Protein AF-A0A257VAC3-F1 (afdb_monomer_lite)

pLDDT: mean 76.26, std 13.3, range [43.16, 91.94]

Foldseek 3Di:
DDDDPPPVPPDDPPCPPVNVVVVVCVVVDDPVCVVVLVVVPPCSVVVVVCCCVPPVVVVVVVQVVLCVVDVDPPGPLVSLCVVPHNVSSVVVVVVVVVVVVVVVVVVD

Secondary structure (DSSP, 8-state):
----TTSTTSS-----HHHHHHHHHHHH--HHHHHHHHHTGGGHHHHHHHHIIIIIHHHHHHHHHHHHH---TTHHHHHHHHHT-HHHHHHHHHHHHHHHHHHHHTT-

Sequence (108 aa):
MRESTGQDALHGRELGVRDLALTQILFIVGLTWIGVAGKLGPSHVVFWLLALVLFYLPSAAVVMYLNRLMPLEGGLYQWAKLGFNQTVGFMLAWNLWLYVIVFTSEIG

Radius of gyration: 19.34 Å; chains: 1; bounding box: 39×54×45 Å

Structure (mmCIF, N/CA/C/O backbone):
data_AF-A0A257VAC3-F1
#
_entry.id   AF-A0A257VAC3-F1
#
loop_
_atom_site.group_PDB
_atom_site.id
_atom_site.type_symbol
_atom_site.label_atom_id
_atom_site.label_alt_id
_atom_site.label_comp_id
_atom_site.label_asym_id
_atom_site.label_entity_id
_atom_site.label_seq_id
_atom_site.pdbx_PDB_ins_code
_atom_site.Cartn_x
_atom_site.Cartn_y
_atom_site.Cartn_z
_atom_site.occupancy
_atom_site.B_iso_or_equiv
_atom_site.auth_seq_id
_atom_site.auth_comp_id
_atom_site.auth_asym_id
_atom_site.auth_atom_id
_atom_site.pdbx_PDB_model_num
ATOM 1 N N . MET A 1 1 ? -14.375 42.814 19.802 1.00 43.16 1 MET A N 1
ATOM 2 C CA . MET A 1 1 ? -13.176 42.317 20.509 1.00 43.16 1 MET A CA 1
ATOM 3 C C . MET A 1 1 ? -13.187 40.806 20.315 1.00 43.16 1 MET A C 1
ATOM 5 O O . MET A 1 1 ? -14.131 40.205 20.796 1.00 43.16 1 MET A O 1
ATOM 9 N N . ARG A 1 2 ? -12.503 40.332 19.256 1.00 46.72 2 ARG A N 1
ATOM 10 C CA . ARG A 1 2 ? -11.431 39.304 19.293 1.00 46.72 2 ARG A CA 1
ATOM 11 C C . ARG A 1 2 ? -11.922 37.969 19.874 1.00 46.72 2 ARG A C 1
ATOM 13 O O . ARG A 1 2 ? -12.406 37.969 20.988 1.00 46.72 2 ARG A O 1
ATOM 20 N N . GLU A 1 3 ? -11.846 36.801 19.259 1.00 51.59 3 GLU A N 1
ATOM 21 C CA . GLU A 1 3 ? -11.069 36.225 18.158 1.00 51.59 3 GLU A CA 1
ATOM 22 C C . GLU A 1 3 ? -11.611 34.780 18.083 1.00 51.59 3 GLU A C 1
ATOM 24 O O . GLU A 1 3 ? -11.565 34.098 19.102 1.00 51.59 3 GLU A O 1
ATOM 29 N N . SER A 1 4 ? -12.148 34.287 16.960 1.00 45.56 4 SER A N 1
ATOM 30 C CA . SER A 1 4 ? -12.334 32.823 16.808 1.00 45.56 4 SER A CA 1
ATOM 31 C C . SER A 1 4 ? -12.381 32.302 15.368 1.00 45.56 4 SER A C 1
ATOM 33 O O . SER A 1 4 ? -12.531 31.103 15.164 1.00 45.56 4 SER A O 1
ATOM 35 N N . THR A 1 5 ? -12.135 33.136 14.354 1.00 49.88 5 THR A N 1
ATOM 36 C CA . THR A 1 5 ? -11.996 32.720 12.942 1.00 49.88 5 THR A CA 1
ATOM 37 C C . THR A 1 5 ? -10.682 31.972 12.637 1.00 49.88 5 THR A C 1
ATOM 39 O O . THR A 1 5 ? -10.187 32.008 11.516 1.00 49.88 5 THR A O 1
ATOM 42 N N . GLY A 1 6 ? -10.086 31.309 13.634 1.00 44.12 6 GLY A N 1
ATOM 43 C CA . GLY A 1 6 ? -8.762 30.682 13.551 1.00 44.12 6 GLY A CA 1
ATOM 44 C C . GLY A 1 6 ? -8.715 29.180 13.846 1.00 44.12 6 GLY A C 1
ATOM 45 O O . GLY A 1 6 ? -7.620 28.625 13.846 1.00 44.12 6 GLY A O 1
ATOM 46 N N . GLN A 1 7 ? -9.848 28.516 14.110 1.00 43.53 7 GLN A N 1
ATOM 47 C CA . GLN A 1 7 ? -9.867 27.083 14.464 1.00 43.53 7 GLN A CA 1
ATOM 48 C C . GLN A 1 7 ? -10.540 26.158 13.435 1.00 43.53 7 GLN A C 1
ATOM 50 O O . GLN A 1 7 ? -10.389 24.945 13.543 1.00 43.53 7 GLN A O 1
ATOM 55 N N . ASP A 1 8 ? -11.151 26.698 12.377 1.00 43.91 8 ASP A N 1
ATOM 56 C CA . ASP A 1 8 ? -11.754 25.889 11.300 1.00 43.91 8 ASP A CA 1
ATOM 57 C C . ASP A 1 8 ? -10.752 25.472 10.201 1.00 43.91 8 ASP A C 1
ATOM 59 O O . ASP A 1 8 ? -11.109 24.783 9.251 1.00 43.91 8 ASP A O 1
ATOM 63 N N . ALA A 1 9 ? -9.477 25.869 10.304 1.00 46.75 9 ALA A N 1
ATOM 64 C CA . ALA A 1 9 ? -8.469 25.636 9.261 1.00 46.75 9 ALA A CA 1
ATOM 65 C C . ALA A 1 9 ? -7.618 24.359 9.446 1.00 46.75 9 ALA A C 1
ATOM 67 O O . ALA A 1 9 ? -6.738 24.101 8.624 1.00 46.75 9 ALA A O 1
ATOM 68 N N . LEU A 1 10 ? -7.842 23.572 10.508 1.00 53.50 10 LEU A N 1
ATOM 69 C CA . LEU A 1 10 ? -6.975 22.436 10.874 1.00 53.50 10 LEU A CA 1
ATOM 70 C C . 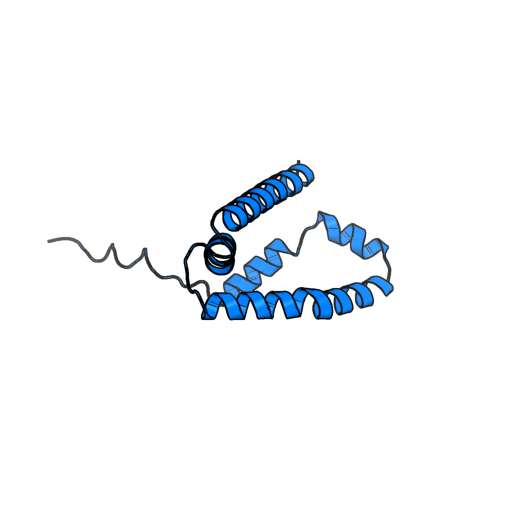LEU A 1 10 ? -7.599 21.041 10.695 1.00 53.50 10 LEU A C 1
ATOM 72 O O . LEU A 1 10 ? -6.875 20.056 10.813 1.00 53.50 10 LEU A O 1
ATOM 76 N N . HIS A 1 11 ? -8.888 20.925 10.363 1.00 51.66 11 HIS A N 1
ATOM 77 C CA . HIS A 1 11 ? -9.544 19.631 10.133 1.00 51.66 11 HIS A CA 1
ATOM 78 C C . HIS A 1 11 ? -10.192 19.578 8.747 1.00 51.66 11 HIS A C 1
ATOM 80 O O . HIS A 1 11 ? -11.055 20.388 8.430 1.00 51.66 11 HIS A O 1
ATOM 86 N N . GLY A 1 12 ? -9.798 18.587 7.941 1.00 48.56 12 GLY A N 1
ATOM 87 C CA . GLY A 1 12 ? -10.572 18.174 6.767 1.00 48.56 12 GLY A CA 1
ATOM 88 C C . GLY A 1 12 ? -10.023 18.593 5.405 1.00 48.56 12 GLY A C 1
ATOM 89 O O . GLY A 1 12 ? -10.786 19.033 4.550 1.00 48.56 12 GLY A O 1
ATOM 90 N N . ARG A 1 13 ? -8.724 18.409 5.136 1.00 54.81 13 ARG A N 1
ATOM 91 C CA . ARG A 1 13 ? -8.329 18.123 3.748 1.00 54.81 13 ARG A CA 1
ATOM 92 C C . ARG A 1 13 ? -8.356 16.619 3.567 1.00 54.81 13 ARG A C 1
ATOM 94 O O . ARG A 1 13 ? -7.361 15.944 3.807 1.00 54.81 13 ARG A O 1
ATOM 101 N N . GLU A 1 14 ? -9.519 16.103 3.185 1.00 61.47 14 GLU A N 1
ATOM 102 C CA . GLU A 1 14 ? -9.584 14.774 2.590 1.00 61.47 14 GLU A CA 1
ATOM 103 C C . GLU A 1 14 ? -8.574 14.747 1.437 1.00 61.47 14 GLU A C 1
ATOM 105 O O . GLU A 1 14 ? -8.627 15.585 0.530 1.00 61.47 14 GLU A O 1
ATOM 110 N N . LEU A 1 15 ? -7.599 13.838 1.511 1.00 62.28 15 LEU A N 1
ATOM 111 C CA . LEU A 1 15 ? -6.663 13.618 0.417 1.00 62.28 15 LEU A CA 1
ATOM 112 C C . LEU A 1 15 ? -7.496 13.200 -0.795 1.00 62.28 15 LEU A C 1
ATOM 114 O O . LEU A 1 15 ? -8.071 12.113 -0.829 1.00 62.28 15 LEU A O 1
ATOM 118 N N . GLY A 1 16 ? -7.608 14.093 -1.778 1.00 73.56 16 GLY A N 1
ATOM 119 C CA . GLY A 1 16 ? -8.320 13.789 -3.010 1.00 73.56 16 GLY A CA 1
ATOM 120 C C . GLY A 1 16 ? -7.633 12.638 -3.745 1.00 73.56 16 GLY A C 1
ATOM 121 O O . GLY A 1 16 ? -6.426 12.440 -3.621 1.00 73.56 16 GLY A O 1
ATOM 122 N N . VAL A 1 17 ? -8.376 11.911 -4.582 1.00 74.81 17 VAL A N 1
ATOM 123 C CA . VAL A 1 17 ? -7.849 10.779 -5.378 1.00 74.81 17 VAL A CA 1
ATOM 124 C C . VAL A 1 17 ? -6.584 11.160 -6.158 1.00 74.81 17 VAL A C 1
ATOM 126 O O . VAL A 1 17 ? -5.669 10.356 -6.308 1.00 74.81 17 VAL A O 1
ATOM 129 N N . ARG A 1 18 ? -6.502 12.418 -6.607 1.00 76.19 18 ARG A N 1
ATOM 130 C CA . ARG A 1 18 ? -5.320 12.967 -7.275 1.00 76.19 18 ARG A CA 1
ATOM 131 C C . ARG A 1 18 ? -4.084 12.990 -6.374 1.00 76.19 18 ARG A C 1
ATOM 133 O O . ARG A 1 18 ? -3.005 12.663 -6.847 1.00 76.19 18 ARG A O 1
ATOM 140 N N . ASP A 1 19 ? -4.231 13.384 -5.116 1.00 79.88 19 ASP A N 1
ATOM 141 C CA . ASP A 1 19 ? -3.114 13.493 -4.175 1.00 79.88 19 ASP A CA 1
ATOM 142 C C . ASP A 1 19 ? -2.618 12.104 -3.743 1.00 79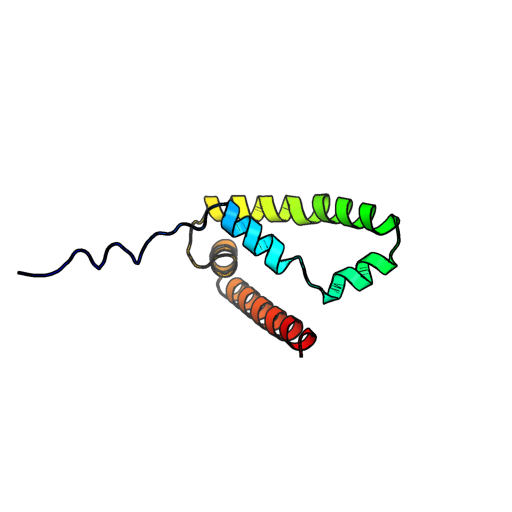.88 19 ASP A C 1
ATOM 144 O O . ASP A 1 19 ? -1.419 11.831 -3.724 1.00 79.88 19 ASP A O 1
ATOM 148 N N . LEU A 1 20 ? -3.552 11.167 -3.544 1.00 79.12 20 LEU A N 1
ATOM 149 C CA . LEU A 1 20 ? -3.250 9.743 -3.359 1.00 79.12 20 LEU A CA 1
ATOM 150 C C . LEU A 1 20 ? -2.489 9.156 -4.557 1.00 79.12 20 LEU A C 1
ATOM 152 O O . LEU A 1 20 ? -1.478 8.481 -4.368 1.00 79.12 20 LEU A O 1
ATOM 156 N N . ALA A 1 21 ? -2.932 9.447 -5.783 1.00 81.75 21 ALA A N 1
ATOM 157 C CA . ALA A 1 21 ? -2.269 8.977 -6.997 1.00 81.75 21 ALA A CA 1
ATOM 158 C C . ALA A 1 21 ? -0.858 9.568 -7.148 1.00 81.75 21 ALA A C 1
ATOM 160 O O . ALA A 1 21 ? 0.081 8.840 -7.463 1.00 81.75 21 ALA A O 1
ATOM 161 N N . LEU A 1 22 ? -0.685 10.868 -6.885 1.00 80.12 22 LEU A N 1
ATOM 162 C CA . LEU A 1 22 ? 0.628 11.521 -6.908 1.00 80.12 22 LEU A CA 1
ATOM 163 C C . LEU A 1 22 ? 1.567 10.935 -5.850 1.00 80.12 22 LEU A C 1
ATOM 165 O O . LEU A 1 22 ? 2.728 10.666 -6.149 1.00 80.12 22 LEU A O 1
ATOM 169 N N . THR A 1 23 ? 1.054 10.668 -4.651 1.00 80.38 23 THR A N 1
ATOM 170 C CA . THR A 1 23 ? 1.803 10.008 -3.576 1.00 80.38 23 THR A CA 1
ATOM 171 C C . THR A 1 23 ? 2.229 8.600 -3.996 1.00 80.38 23 THR A C 1
ATOM 173 O O . THR A 1 23 ? 3.386 8.228 -3.827 1.00 80.38 23 THR A O 1
ATOM 176 N N . GLN A 1 24 ? 1.340 7.825 -4.622 1.00 80.06 24 GLN A N 1
ATOM 177 C CA . GLN A 1 24 ? 1.683 6.506 -5.161 1.00 80.06 24 GLN A CA 1
ATOM 178 C C . GLN A 1 24 ? 2.749 6.570 -6.254 1.00 80.06 24 GLN A C 1
ATOM 180 O O . GLN A 1 24 ? 3.668 5.757 -6.236 1.00 80.06 24 GLN A O 1
ATOM 185 N N . ILE A 1 25 ? 2.677 7.542 -7.165 1.00 81.69 25 ILE A N 1
ATOM 186 C CA . ILE A 1 25 ? 3.724 7.754 -8.174 1.00 81.69 25 ILE A CA 1
ATOM 187 C C . ILE A 1 25 ? 5.054 8.082 -7.489 1.00 81.69 25 ILE A C 1
ATOM 189 O O . ILE A 1 25 ? 6.069 7.487 -7.837 1.00 81.69 25 ILE A O 1
ATOM 193 N N . LEU A 1 26 ? 5.052 8.963 -6.486 1.00 81.75 26 LEU A N 1
ATOM 194 C CA . LEU A 1 26 ? 6.250 9.314 -5.721 1.00 81.75 26 LEU A CA 1
ATOM 195 C C . LEU A 1 26 ? 6.875 8.090 -5.031 1.00 81.75 26 LEU A C 1
ATOM 197 O O . LEU A 1 26 ? 8.091 7.939 -5.053 1.00 81.75 26 LEU A O 1
ATOM 201 N N . PHE A 1 27 ? 6.057 7.203 -4.459 1.00 76.19 27 PHE A N 1
ATOM 202 C CA . PHE A 1 27 ? 6.532 5.972 -3.819 1.00 76.19 27 PHE A CA 1
ATOM 203 C C . PHE A 1 27 ? 7.026 4.912 -4.815 1.00 76.19 27 PHE A C 1
ATOM 205 O O . PHE A 1 27 ? 7.935 4.154 -4.487 1.00 76.19 27 PHE A O 1
ATOM 212 N N . ILE A 1 28 ? 6.434 4.827 -6.011 1.00 76.81 28 ILE A N 1
ATOM 213 C CA . ILE A 1 28 ? 6.799 3.825 -7.028 1.00 76.81 28 ILE A CA 1
ATOM 214 C C . ILE A 1 28 ? 8.044 4.251 -7.818 1.00 76.81 28 ILE A C 1
ATOM 216 O O . ILE A 1 28 ? 8.865 3.410 -8.189 1.00 76.81 28 ILE A O 1
ATOM 220 N N . VAL A 1 29 ? 8.197 5.545 -8.106 1.00 72.44 29 VAL A N 1
ATOM 221 C CA . VAL A 1 29 ? 9.297 6.071 -8.923 1.00 72.44 29 VAL A CA 1
ATOM 222 C C . VAL A 1 29 ? 10.558 6.214 -8.063 1.00 72.44 29 VAL A C 1
ATOM 224 O O . VAL A 1 29 ? 10.899 7.290 -7.584 1.00 72.44 29 VAL A O 1
ATOM 227 N N . GLY A 1 30 ? 11.271 5.102 -7.877 1.00 68.81 30 GLY A N 1
ATOM 228 C CA . GLY A 1 30 ? 12.599 5.065 -7.261 1.00 68.81 30 GLY A CA 1
ATOM 229 C C . GLY A 1 30 ? 13.715 5.016 -8.308 1.00 68.81 30 GLY A C 1
ATOM 230 O O . GLY A 1 30 ? 13.761 4.098 -9.130 1.00 68.81 30 GLY A O 1
ATOM 231 N N . LEU A 1 31 ? 14.659 5.964 -8.252 1.00 62.34 31 LEU A N 1
ATOM 232 C CA . LEU A 1 31 ? 15.859 5.997 -9.114 1.00 62.34 31 LEU A CA 1
ATOM 233 C C . LEU A 1 31 ? 16.665 4.685 -9.056 1.00 62.34 31 LEU A C 1
ATOM 235 O O . LEU A 1 31 ? 17.275 4.286 -10.047 1.00 62.34 31 LEU A O 1
ATOM 239 N N . THR A 1 32 ? 16.612 3.990 -7.920 1.00 66.69 32 THR A N 1
ATOM 240 C CA . THR A 1 32 ? 17.353 2.759 -7.621 1.00 66.69 32 THR A CA 1
ATOM 241 C C . THR A 1 32 ? 16.978 1.580 -8.522 1.00 66.69 32 THR A C 1
ATOM 243 O O . THR A 1 32 ? 17.837 0.763 -8.847 1.00 66.69 32 THR A O 1
ATOM 246 N N . TRP A 1 33 ? 15.729 1.498 -8.992 1.00 67.75 33 TRP A N 1
ATOM 247 C CA . TRP A 1 33 ? 15.225 0.311 -9.701 1.00 67.75 33 TRP A CA 1
ATOM 248 C C . TRP A 1 33 ? 14.994 0.533 -11.199 1.00 67.75 33 TRP A C 1
ATOM 250 O O . TRP A 1 33 ? 14.969 -0.433 -11.963 1.00 67.75 33 TRP A O 1
ATOM 260 N N . ILE A 1 34 ? 14.920 1.789 -11.657 1.00 67.25 34 ILE A N 1
ATOM 261 C CA . ILE A 1 34 ? 14.760 2.135 -13.083 1.00 67.25 34 ILE A CA 1
ATOM 262 C C . ILE A 1 34 ? 15.959 1.635 -13.908 1.00 67.25 34 ILE A C 1
ATOM 264 O O . ILE A 1 34 ? 15.783 1.083 -14.995 1.00 67.25 34 ILE A O 1
ATOM 268 N N . GLY A 1 35 ? 17.180 1.750 -13.372 1.00 65.56 35 GLY A N 1
ATOM 269 C CA . GLY A 1 35 ? 18.392 1.247 -14.030 1.00 65.56 35 GLY A CA 1
ATOM 270 C C . GLY A 1 35 ? 18.459 -0.283 -14.118 1.00 65.56 35 GLY A C 1
ATOM 271 O O . GLY A 1 35 ? 18.996 -0.822 -15.085 1.00 65.56 35 GLY A O 1
ATOM 272 N N . VAL A 1 36 ? 17.883 -0.995 -13.143 1.00 66.19 36 VAL A N 1
ATOM 273 C CA . VAL A 1 36 ? 17.771 -2.465 -13.157 1.00 66.19 36 VAL A CA 1
ATOM 274 C C . VAL A 1 36 ? 16.682 -2.908 -14.138 1.00 66.19 36 VAL A C 1
ATOM 276 O O . VAL A 1 36 ? 16.909 -3.823 -14.927 1.00 66.19 36 VAL A O 1
ATOM 279 N N . ALA A 1 37 ? 15.541 -2.215 -14.162 1.00 62.50 37 ALA A N 1
ATOM 280 C CA . ALA A 1 37 ? 14.455 -2.472 -15.107 1.00 62.50 37 ALA A CA 1
ATOM 281 C C . ALA A 1 37 ? 14.898 -2.272 -16.568 1.00 62.50 37 ALA A C 1
ATOM 283 O O . ALA A 1 37 ? 14.576 -3.092 -17.426 1.00 62.50 37 ALA A O 1
ATOM 284 N N . GLY A 1 38 ? 15.713 -1.247 -16.843 1.00 65.12 38 GLY A N 1
ATOM 285 C CA . GLY A 1 38 ? 16.268 -0.995 -18.177 1.00 65.12 38 GLY A CA 1
ATOM 286 C C . GLY A 1 38 ? 17.195 -2.102 -18.697 1.00 65.12 38 GLY A C 1
ATOM 287 O O . GLY A 1 38 ? 17.284 -2.308 -19.906 1.00 65.12 38 GLY A O 1
ATOM 288 N N . LYS A 1 39 ? 17.845 -2.870 -17.808 1.00 65.81 39 LYS A N 1
ATOM 289 C CA . LYS A 1 39 ? 18.725 -3.990 -18.196 1.00 65.81 39 LYS A CA 1
ATOM 290 C C . LYS A 1 39 ? 17.965 -5.225 -18.693 1.00 65.81 39 LYS A C 1
ATOM 292 O O . LYS A 1 39 ? 18.566 -6.060 -19.361 1.00 65.81 39 LYS A O 1
ATOM 297 N N . LEU A 1 40 ? 16.666 -5.344 -18.404 1.00 63.91 40 LEU A N 1
ATOM 298 C CA . LEU A 1 40 ? 15.826 -6.487 -18.799 1.00 63.91 40 LEU A CA 1
ATOM 299 C C . LEU A 1 40 ? 15.338 -6.427 -20.261 1.00 63.91 40 LEU A C 1
ATOM 301 O O . LEU A 1 40 ? 14.682 -7.359 -20.730 1.00 63.91 40 LEU A O 1
ATOM 305 N N . GLY A 1 41 ? 15.680 -5.367 -21.002 1.00 71.06 41 GLY A N 1
ATOM 306 C CA . GLY A 1 41 ? 15.317 -5.220 -22.411 1.00 71.06 41 GLY A CA 1
ATOM 307 C C . GLY A 1 41 ? 13.797 -5.131 -22.649 1.00 71.06 41 GLY A C 1
ATOM 308 O O . GLY A 1 41 ? 13.032 -4.860 -21.723 1.00 71.06 41 GLY A O 1
ATOM 309 N N . PRO A 1 42 ? 13.318 -5.363 -23.888 1.00 73.06 42 PRO A N 1
ATOM 310 C CA . PRO A 1 42 ? 11.905 -5.191 -24.256 1.00 73.06 42 PRO A CA 1
ATOM 311 C C . PRO A 1 42 ? 10.931 -6.107 -23.494 1.00 73.06 42 PRO A C 1
ATOM 313 O O . PRO A 1 42 ? 9.765 -5.762 -23.308 1.00 73.06 42 PRO A O 1
ATOM 316 N N . SER A 1 43 ? 11.405 -7.263 -23.017 1.00 76.69 43 SER A N 1
ATOM 317 C CA . SER A 1 43 ? 10.590 -8.256 -22.304 1.00 76.69 43 SER A CA 1
ATOM 318 C C . SER A 1 43 ? 10.083 -7.766 -20.943 1.00 76.69 43 SER A C 1
ATOM 320 O O . SER A 1 43 ? 9.105 -8.307 -20.425 1.00 76.69 43 SER A O 1
ATOM 322 N N . HIS A 1 44 ? 10.690 -6.720 -20.370 1.00 77.31 44 HIS A N 1
ATOM 323 C CA . HIS A 1 44 ? 10.263 -6.135 -19.095 1.00 77.31 44 HIS A CA 1
ATOM 324 C C . HIS A 1 44 ? 8.811 -5.612 -19.136 1.00 77.31 44 HIS A C 1
ATOM 326 O O . HIS A 1 44 ? 8.109 -5.695 -18.126 1.00 77.31 44 HIS A O 1
ATOM 332 N N . VAL A 1 45 ? 8.323 -5.157 -20.296 1.00 81.19 45 VAL A N 1
ATOM 333 C CA . VAL A 1 45 ? 6.951 -4.638 -20.456 1.00 81.19 45 VAL A CA 1
ATOM 334 C C . VAL A 1 45 ? 5.904 -5.717 -20.174 1.00 81.19 45 VAL A C 1
ATOM 336 O O . VAL A 1 45 ? 4.904 -5.450 -19.509 1.00 81.19 45 VAL A O 1
ATOM 339 N N . VAL A 1 46 ? 6.146 -6.955 -20.619 1.00 85.62 46 VAL A N 1
ATOM 340 C CA . VAL A 1 46 ? 5.231 -8.082 -20.375 1.00 85.62 46 VAL A CA 1
ATOM 341 C C . VAL A 1 46 ? 5.158 -8.397 -18.883 1.00 85.62 46 VAL A C 1
ATOM 343 O O . VAL A 1 46 ? 4.065 -8.585 -18.352 1.00 85.62 46 VAL A O 1
ATOM 346 N N . PHE A 1 47 ? 6.298 -8.380 -18.185 1.00 83.50 47 PHE A N 1
ATOM 347 C CA . PHE A 1 47 ? 6.330 -8.565 -16.733 1.00 83.50 47 PHE A CA 1
ATOM 348 C C . PHE A 1 47 ? 5.569 -7.463 -15.992 1.00 83.50 47 PHE A C 1
ATOM 350 O O . PHE A 1 47 ? 4.860 -7.764 -15.037 1.00 83.50 47 PHE A O 1
ATOM 357 N N . TRP A 1 48 ? 5.653 -6.209 -16.445 1.00 83.56 48 TRP A N 1
ATOM 358 C CA . TRP A 1 48 ? 4.903 -5.102 -15.844 1.00 83.56 48 TRP A CA 1
ATOM 359 C C . TRP A 1 48 ? 3.403 -5.202 -16.088 1.00 83.56 48 TRP A C 1
ATOM 361 O O . TRP A 1 48 ? 2.630 -4.997 -15.156 1.00 83.56 48 TRP A O 1
ATOM 371 N N . LEU A 1 49 ? 2.978 -5.569 -17.299 1.00 87.06 49 LEU A N 1
ATOM 372 C CA . LEU A 1 49 ? 1.564 -5.811 -17.592 1.00 87.06 49 LEU A CA 1
ATOM 373 C C . LEU A 1 49 ? 1.008 -6.950 -16.736 1.00 87.06 49 LEU A C 1
ATOM 375 O O . LEU A 1 49 ? -0.064 -6.823 -16.147 1.00 87.06 49 LEU A O 1
ATOM 379 N N . LEU A 1 50 ? 1.758 -8.043 -16.623 1.00 89.12 50 LEU A N 1
ATOM 380 C CA . LEU A 1 50 ? 1.360 -9.200 -15.833 1.00 89.12 50 LEU A CA 1
ATOM 381 C C . LEU A 1 50 ? 1.322 -8.869 -14.334 1.00 89.12 50 LEU A C 1
ATOM 383 O O . LEU A 1 50 ? 0.357 -9.223 -13.661 1.00 89.12 50 LEU A O 1
ATOM 387 N N . ALA A 1 51 ? 2.303 -8.121 -13.822 1.00 86.44 51 ALA A N 1
ATOM 388 C CA . ALA A 1 51 ? 2.307 -7.627 -12.446 1.00 86.44 51 ALA A CA 1
ATOM 389 C C . ALA A 1 51 ? 1.124 -6.685 -12.167 1.00 86.44 51 ALA A C 1
ATOM 391 O O . ALA A 1 51 ? 0.466 -6.788 -11.130 1.00 86.44 51 ALA A O 1
ATOM 392 N N . LEU A 1 52 ? 0.806 -5.798 -13.111 1.00 88.31 52 LEU A N 1
ATOM 393 C CA . LEU A 1 52 ? -0.311 -4.871 -12.987 1.00 88.31 52 LEU A CA 1
ATOM 394 C C . LEU A 1 52 ? -1.645 -5.622 -12.907 1.00 88.31 52 LEU A C 1
ATOM 396 O O . LEU A 1 52 ? -2.459 -5.345 -12.027 1.00 88.31 52 LEU A O 1
ATOM 400 N N . VAL A 1 53 ? -1.854 -6.605 -13.782 1.00 91.94 53 VAL A N 1
ATOM 401 C CA . VAL A 1 53 ? -3.111 -7.363 -13.839 1.00 91.94 53 VAL A CA 1
ATOM 402 C C . VAL A 1 53 ? -3.248 -8.347 -12.677 1.00 91.94 53 VAL A C 1
ATOM 404 O O . VAL A 1 53 ? -4.333 -8.451 -12.111 1.00 91.94 53 VAL A O 1
ATOM 407 N N . LEU A 1 54 ? -2.183 -9.061 -12.303 1.00 91.50 54 LEU A N 1
ATOM 408 C CA . LEU A 1 54 ? -2.263 -10.123 -11.292 1.00 91.50 54 LEU A CA 1
ATOM 409 C C . LEU A 1 54 ? -2.035 -9.647 -9.856 1.00 91.50 54 LEU A C 1
ATOM 411 O O . LEU A 1 54 ? -2.515 -10.299 -8.935 1.00 91.50 54 LEU A O 1
ATOM 415 N N . PHE A 1 55 ? -1.324 -8.538 -9.644 1.00 86.94 55 PHE A N 1
ATOM 416 C CA . PHE A 1 55 ? -1.002 -8.056 -8.297 1.00 86.94 55 PHE A CA 1
ATOM 417 C C . PHE A 1 55 ? -1.600 -6.679 -8.021 1.00 86.94 55 PHE A C 1
ATOM 419 O O . PHE A 1 55 ? -2.268 -6.501 -7.003 1.00 86.94 55 PHE A O 1
ATOM 426 N N . TYR A 1 56 ? -1.413 -5.710 -8.923 1.00 85.12 56 TYR A N 1
ATOM 427 C CA . TYR A 1 56 ? -1.831 -4.330 -8.659 1.00 85.12 56 TYR A CA 1
ATOM 428 C C . TYR A 1 56 ? -3.356 -4.158 -8.672 1.00 85.12 56 TYR A C 1
ATOM 430 O O . TYR A 1 56 ? -3.910 -3.618 -7.715 1.00 85.12 56 TYR A O 1
ATOM 438 N N . LEU A 1 57 ?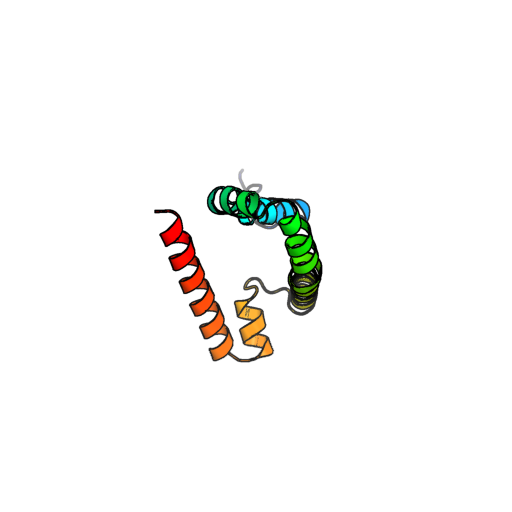 -4.052 -4.656 -9.703 1.00 90.25 57 LEU A N 1
ATOM 439 C CA . LEU A 1 57 ? -5.515 -4.550 -9.790 1.00 90.25 57 LEU A CA 1
ATOM 440 C C . LEU A 1 57 ? -6.237 -5.282 -8.645 1.00 90.25 57 LEU A C 1
ATOM 442 O O . LEU A 1 57 ? -7.100 -4.662 -8.018 1.00 90.25 57 LEU A O 1
ATOM 446 N N . PRO A 1 58 ? -5.895 -6.542 -8.302 1.00 90.94 58 PRO A N 1
ATOM 447 C CA . PRO A 1 58 ? -6.519 -7.217 -7.167 1.00 90.94 58 PRO A CA 1
ATOM 448 C C . PRO A 1 58 ? -6.227 -6.510 -5.842 1.00 90.94 58 PRO A C 1
ATOM 450 O O . PRO A 1 58 ? -7.133 -6.345 -5.029 1.00 90.94 58 PRO A O 1
ATOM 453 N N . SER A 1 59 ? -4.995 -6.027 -5.643 1.00 86.38 59 SER A N 1
ATOM 454 C CA . SER A 1 59 ? -4.623 -5.257 -4.450 1.00 86.38 59 SER A CA 1
ATOM 455 C C . SER A 1 59 ? -5.451 -3.975 -4.321 1.00 86.38 59 SER A C 1
ATOM 457 O O . SER A 1 59 ? -6.056 -3.729 -3.276 1.00 86.38 59 SER A O 1
ATOM 459 N N . ALA A 1 60 ? -5.572 -3.197 -5.401 1.00 86.75 60 ALA A N 1
ATOM 460 C CA . ALA A 1 60 ? -6.384 -1.982 -5.425 1.00 86.75 60 ALA A CA 1
ATOM 461 C C . ALA A 1 60 ? -7.861 -2.273 -5.115 1.00 86.75 60 ALA A C 1
ATOM 463 O O . ALA A 1 60 ? -8.474 -1.558 -4.322 1.00 86.75 60 ALA A O 1
ATOM 464 N N . ALA A 1 61 ? -8.418 -3.351 -5.675 1.00 89.00 61 ALA A N 1
ATOM 465 C CA . ALA A 1 61 ? -9.789 -3.769 -5.399 1.00 89.00 61 ALA A CA 1
ATOM 466 C C . ALA A 1 61 ? -10.003 -4.118 -3.915 1.00 89.00 61 ALA A C 1
ATOM 468 O O . ALA A 1 61 ? -10.990 -3.678 -3.322 1.00 89.00 61 ALA A O 1
ATOM 469 N N . VAL A 1 62 ? -9.071 -4.849 -3.293 1.00 89.00 62 VAL A N 1
ATOM 470 C CA . VAL A 1 62 ? -9.130 -5.196 -1.860 1.00 89.00 62 VAL A CA 1
ATOM 471 C C . VAL A 1 62 ? -9.039 -3.946 -0.986 1.00 89.00 62 VAL A C 1
ATOM 473 O O . VAL A 1 62 ? -9.849 -3.781 -0.075 1.00 89.00 62 VAL A O 1
ATOM 476 N N . VAL A 1 63 ? -8.105 -3.037 -1.279 1.00 85.00 63 VAL A N 1
ATOM 477 C CA . VAL A 1 63 ? -7.947 -1.769 -0.547 1.00 85.00 63 VAL A CA 1
ATOM 478 C C . VAL A 1 63 ? -9.216 -0.927 -0.649 1.00 85.00 63 VAL A C 1
ATOM 480 O O . VAL A 1 63 ? -9.713 -0.447 0.367 1.00 85.00 63 VAL A O 1
ATOM 483 N N . MET A 1 64 ? -9.785 -0.785 -1.849 1.00 84.69 64 MET A N 1
ATOM 484 C CA . MET A 1 64 ? -11.048 -0.069 -2.051 1.00 84.69 64 MET A CA 1
ATOM 485 C C . MET A 1 64 ? -12.206 -0.718 -1.288 1.00 84.69 64 MET A C 1
ATOM 487 O O . MET A 1 64 ? -13.013 -0.014 -0.684 1.00 84.69 64 MET A O 1
ATOM 491 N N . TYR A 1 65 ? -12.300 -2.047 -1.307 1.00 86.50 65 TYR A N 1
ATOM 492 C CA . TYR A 1 65 ? -13.354 -2.780 -0.611 1.00 86.50 65 TYR A CA 1
ATOM 493 C C . TYR A 1 65 ? -13.263 -2.600 0.910 1.00 86.50 65 TYR A C 1
ATOM 495 O O . TYR A 1 65 ? -14.252 -2.233 1.544 1.00 86.50 65 TYR A O 1
ATOM 503 N N . LEU A 1 66 ? -12.074 -2.787 1.490 1.00 84.94 66 LEU A N 1
ATOM 504 C CA . LEU A 1 66 ? -11.857 -2.649 2.932 1.00 84.94 66 LEU A CA 1
ATOM 505 C C . LEU A 1 66 ? -12.034 -1.209 3.412 1.00 84.94 66 LEU A C 1
ATOM 507 O O . LEU A 1 66 ? -12.603 -0.997 4.479 1.00 84.94 66 LEU A O 1
ATOM 511 N N . ASN A 1 67 ? -11.624 -0.224 2.611 1.00 83.06 67 ASN A N 1
ATOM 512 C CA . ASN A 1 67 ? -11.821 1.188 2.931 1.00 83.06 67 ASN A CA 1
ATOM 513 C C . ASN A 1 67 ? -13.320 1.546 3.004 1.00 83.06 67 ASN A C 1
ATOM 515 O O . ASN A 1 67 ? -13.746 2.240 3.923 1.00 83.06 67 ASN A O 1
ATOM 519 N N . ARG A 1 68 ? -14.151 0.984 2.111 1.00 81.44 68 ARG A N 1
ATOM 520 C CA . ARG A 1 68 ? -15.617 1.153 2.163 1.00 81.44 68 ARG A CA 1
ATOM 521 C C . ARG A 1 68 ? -16.272 0.397 3.319 1.00 81.44 68 ARG A C 1
ATOM 523 O O . ARG A 1 68 ? -17.261 0.879 3.861 1.00 81.44 68 ARG A O 1
ATOM 530 N N . LEU A 1 69 ? -15.762 -0.786 3.663 1.00 82.50 69 LEU A N 1
ATOM 531 C CA . LEU A 1 69 ? -16.320 -1.624 4.726 1.00 82.50 69 LEU A CA 1
ATOM 532 C C . LEU A 1 69 ? -15.979 -1.091 6.126 1.00 82.50 69 LEU A C 1
ATOM 534 O O . LEU A 1 69 ? -16.790 -1.199 7.041 1.00 82.50 69 LEU A O 1
ATOM 538 N N . MET A 1 70 ? -14.777 -0.538 6.298 1.00 79.06 70 MET A N 1
ATOM 539 C CA . MET A 1 70 ? -14.235 -0.087 7.580 1.00 79.06 70 MET A CA 1
ATOM 540 C C . MET A 1 70 ? -13.434 1.216 7.394 1.00 79.06 70 MET A C 1
ATOM 542 O O . MET A 1 70 ? -12.198 1.161 7.312 1.00 79.06 70 MET A O 1
ATOM 546 N N . PRO A 1 71 ? -14.108 2.387 7.348 1.00 73.00 71 PRO A N 1
ATOM 547 C CA . PRO A 1 71 ? -13.476 3.696 7.161 1.00 73.00 71 PRO A CA 1
ATOM 548 C C . PRO A 1 71 ? -12.806 4.168 8.463 1.00 73.00 71 PRO A C 1
ATOM 550 O O . PRO A 1 71 ? -13.234 5.121 9.107 1.00 73.00 71 PRO A O 1
ATOM 553 N N . LEU A 1 72 ? -11.784 3.436 8.902 1.00 74.81 72 LEU A N 1
ATOM 554 C CA . LEU A 1 72 ? -11.048 3.674 10.142 1.00 74.81 72 LEU A CA 1
ATOM 555 C C . LEU A 1 72 ? -9.686 4.303 9.841 1.00 74.81 72 LEU A C 1
ATOM 557 O O . LEU A 1 72 ? -8.970 3.852 8.947 1.00 74.81 72 LEU A O 1
ATOM 561 N N . GLU A 1 73 ? -9.271 5.257 10.673 1.00 66.88 73 GLU A N 1
ATOM 562 C CA . GLU A 1 73 ? -8.017 6.023 10.538 1.00 66.88 73 GLU A CA 1
ATOM 563 C C . GLU A 1 73 ? -6.723 5.216 10.801 1.00 66.88 73 GLU A C 1
ATOM 565 O O . GLU A 1 73 ? -5.643 5.784 10.914 1.00 66.88 73 GLU A O 1
ATOM 570 N N . GLY A 1 74 ? -6.788 3.883 10.887 1.00 66.50 74 GLY A N 1
ATOM 571 C CA . GLY A 1 74 ? -5.615 3.032 11.142 1.00 66.50 74 GLY A CA 1
ATOM 572 C C . GLY A 1 74 ? -5.283 2.017 10.044 1.00 66.50 74 GLY A C 1
ATOM 573 O O . GLY A 1 74 ? -4.450 1.135 10.270 1.00 66.50 74 GLY A O 1
ATOM 574 N N . GLY A 1 75 ? -5.924 2.127 8.875 1.00 77.62 75 GLY A N 1
ATOM 575 C CA . GLY A 1 75 ? -5.557 1.415 7.645 1.00 77.62 75 GLY A CA 1
ATOM 576 C C . GLY A 1 75 ? -5.398 -0.104 7.797 1.00 77.62 75 GLY A C 1
ATOM 577 O O . GLY A 1 75 ? -6.190 -0.773 8.460 1.00 77.62 75 GLY A O 1
ATOM 578 N N . LEU A 1 76 ? -4.336 -0.645 7.191 1.00 79.06 76 LEU A N 1
ATOM 579 C CA . LEU A 1 76 ? -4.017 -2.079 7.136 1.00 79.06 76 LEU A CA 1
ATOM 580 C C . LEU A 1 76 ? -3.988 -2.765 8.515 1.00 79.06 76 LEU A C 1
ATOM 582 O O . LEU A 1 76 ? -4.514 -3.869 8.659 1.00 79.06 76 LEU A O 1
ATOM 586 N N . TYR A 1 77 ? -3.425 -2.112 9.538 1.00 83.31 77 TYR A N 1
ATOM 587 C CA . TYR A 1 77 ? -3.366 -2.659 10.900 1.00 83.31 77 TYR A CA 1
ATOM 588 C C . TYR A 1 77 ? -4.764 -2.872 11.488 1.00 83.31 77 TYR A C 1
ATOM 590 O O . TYR A 1 77 ? -5.054 -3.938 12.036 1.00 83.31 77 TYR A O 1
ATOM 598 N N . GLN A 1 78 ? -5.643 -1.875 11.354 1.00 81.50 78 GLN A N 1
ATOM 599 C CA . GLN A 1 78 ? -7.008 -1.964 11.877 1.00 81.50 78 GLN A CA 1
ATOM 600 C C . GLN A 1 78 ? -7.828 -2.996 11.109 1.00 81.50 78 GLN A C 1
ATOM 602 O O . GLN A 1 78 ? -8.559 -3.767 11.728 1.00 81.50 78 GLN A O 1
ATOM 607 N N . TRP A 1 79 ? -7.654 -3.083 9.787 1.00 84.19 79 TRP A N 1
ATOM 608 C CA . TRP A 1 79 ? -8.318 -4.105 8.978 1.00 84.19 79 TRP A CA 1
ATOM 609 C C . TRP A 1 79 ? -7.910 -5.519 9.393 1.00 84.19 79 TRP A C 1
ATOM 611 O O . TRP A 1 79 ? -8.773 -6.376 9.560 1.00 84.19 79 TRP A O 1
ATOM 621 N N . ALA A 1 80 ? -6.619 -5.764 9.633 1.00 83.50 80 ALA A N 1
ATOM 622 C CA . ALA A 1 80 ? -6.142 -7.066 10.099 1.00 83.50 80 ALA A CA 1
ATOM 623 C C . ALA A 1 80 ? -6.593 -7.383 11.532 1.00 83.50 80 ALA A C 1
ATOM 625 O O . ALA A 1 80 ? -6.942 -8.527 11.833 1.00 83.50 80 ALA A O 1
ATOM 626 N N . LYS A 1 81 ? -6.632 -6.373 12.408 1.00 82.00 81 LYS A N 1
ATOM 627 C CA . LYS A 1 81 ? -7.117 -6.523 13.783 1.00 82.00 81 LYS A CA 1
ATOM 628 C C . LYS A 1 81 ? -8.598 -6.900 13.837 1.00 82.00 81 LYS A C 1
ATOM 630 O O . LYS A 1 81 ? -8.963 -7.759 14.636 1.00 82.00 81 LYS A O 1
ATOM 635 N N . LEU A 1 82 ? -9.422 -6.258 13.010 1.00 80.69 82 LEU A N 1
ATOM 636 C CA . LEU A 1 82 ? -10.868 -6.484 12.949 1.00 80.69 82 LEU A CA 1
ATOM 637 C C . LEU A 1 82 ? -11.241 -7.743 12.163 1.00 80.69 82 LEU A C 1
ATOM 639 O O . LEU A 1 82 ? -12.188 -8.425 12.537 1.00 80.69 8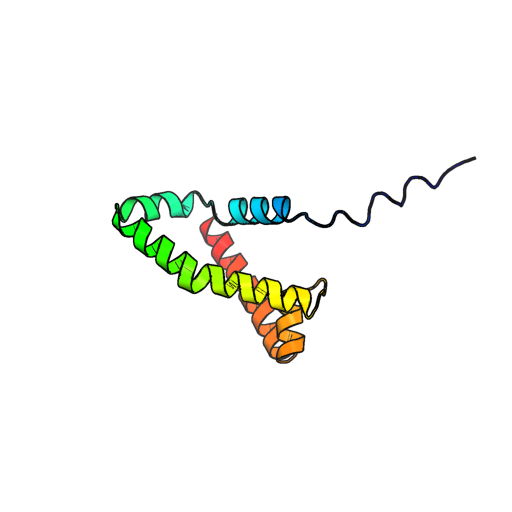2 LEU A O 1
ATOM 643 N N . GLY A 1 83 ? -10.504 -8.059 11.094 1.00 81.56 83 GLY A N 1
ATOM 644 C CA . GLY A 1 83 ? -10.775 -9.222 10.247 1.00 81.56 83 GLY A CA 1
ATOM 645 C C . GLY A 1 83 ? -10.271 -10.550 10.815 1.00 81.56 83 GLY A C 1
ATOM 646 O O . GLY A 1 83 ? -10.884 -11.583 10.562 1.00 81.56 83 GLY A O 1
ATOM 647 N N . PHE A 1 84 ? -9.173 -10.538 11.578 1.00 80.56 84 PHE A N 1
ATOM 648 C CA . PHE A 1 84 ? -8.575 -11.753 12.140 1.00 80.56 84 PHE A CA 1
ATOM 649 C C . PHE A 1 84 ? -8.546 -11.717 13.666 1.00 80.56 84 PHE A C 1
ATOM 651 O O . PHE A 1 84 ? -9.379 -12.341 14.317 1.00 80.56 84 PHE A O 1
ATOM 658 N N . ASN A 1 85 ? -7.558 -11.028 14.242 1.00 85.75 85 ASN A N 1
ATOM 659 C CA . ASN A 1 85 ? -7.422 -10.794 15.678 1.00 85.75 85 ASN A CA 1
ATOM 660 C C . ASN A 1 85 ? -6.325 -9.745 15.952 1.00 85.75 85 ASN A C 1
ATOM 662 O O . ASN A 1 85 ? -5.591 -9.310 15.060 1.00 85.75 85 ASN A O 1
ATOM 666 N N . GLN A 1 86 ? -6.149 -9.391 17.226 1.00 85.62 86 GLN A N 1
ATOM 667 C CA . GLN A 1 86 ? -5.117 -8.452 17.670 1.00 85.62 86 GLN A CA 1
ATOM 668 C C . GLN A 1 86 ? -3.673 -8.909 17.391 1.00 85.62 86 GLN A C 1
ATOM 670 O O . GLN A 1 86 ? -2.830 -8.069 17.080 1.00 85.62 86 GLN A O 1
ATOM 675 N N . THR A 1 87 ? -3.373 -10.205 17.477 1.00 86.62 87 THR A N 1
ATOM 676 C CA . THR A 1 87 ? -2.034 -10.761 17.216 1.00 86.62 87 THR A CA 1
ATOM 677 C C . THR A 1 87 ? -1.640 -10.632 15.746 1.00 86.62 87 THR A C 1
ATOM 679 O O . THR A 1 87 ? -0.517 -10.234 15.453 1.00 86.62 87 THR A O 1
ATOM 682 N N . VAL A 1 88 ? -2.559 -10.899 14.819 1.00 87.62 88 VAL A N 1
ATOM 683 C CA . VAL A 1 88 ? -2.347 -10.751 13.372 1.00 87.62 88 VAL A CA 1
ATOM 684 C C . VAL A 1 88 ? -2.169 -9.279 13.016 1.00 87.62 88 VAL A C 1
ATOM 686 O O . VAL A 1 88 ? -1.254 -8.943 12.269 1.00 87.62 88 VAL A O 1
ATOM 689 N N . GLY A 1 89 ? -2.965 -8.387 13.617 1.00 85.62 89 GLY A N 1
ATOM 690 C CA . GLY A 1 89 ? -2.737 -6.945 13.512 1.00 85.62 89 GLY A CA 1
ATOM 691 C C . GLY A 1 89 ? -1.328 -6.558 13.976 1.00 85.62 89 GLY A C 1
ATOM 692 O O . GLY A 1 89 ? -0.600 -5.883 13.254 1.00 85.62 89 GLY A O 1
ATOM 693 N N . PHE A 1 90 ? -0.897 -7.029 15.150 1.00 87.94 90 PHE A N 1
ATOM 694 C CA . PHE A 1 90 ? 0.450 -6.758 15.662 1.00 87.94 90 PHE A CA 1
ATOM 695 C C . PHE A 1 90 ? 1.552 -7.287 14.732 1.00 87.94 90 PHE A C 1
ATOM 697 O O . PHE A 1 90 ? 2.483 -6.547 14.420 1.00 87.94 90 PHE A O 1
ATOM 704 N N . MET A 1 91 ? 1.430 -8.523 14.240 1.00 90.25 91 MET A N 1
ATOM 705 C CA . MET A 1 91 ? 2.387 -9.087 13.283 1.00 90.25 91 MET A CA 1
ATOM 706 C C . MET A 1 91 ? 2.452 -8.275 11.985 1.00 90.25 91 MET A C 1
ATOM 708 O O . MET A 1 91 ? 3.543 -8.074 11.458 1.00 90.25 91 MET A O 1
ATOM 712 N N . LEU A 1 92 ? 1.318 -7.763 11.495 1.00 90.31 92 LEU A N 1
ATOM 713 C CA . LEU A 1 92 ? 1.276 -6.900 10.314 1.00 90.31 92 LEU A CA 1
ATOM 714 C C . LEU A 1 92 ? 2.024 -5.579 10.548 1.00 90.31 92 LEU A C 1
ATOM 716 O O . LEU A 1 92 ? 2.840 -5.180 9.722 1.00 90.31 92 LEU A O 1
ATOM 720 N N . ALA A 1 93 ? 1.781 -4.916 11.682 1.00 87.75 93 ALA A N 1
ATOM 721 C CA . ALA A 1 93 ? 2.491 -3.686 12.039 1.00 87.75 93 ALA A CA 1
ATOM 722 C C . ALA A 1 93 ? 4.000 -3.926 12.199 1.00 87.75 93 ALA A C 1
ATOM 724 O O . ALA A 1 93 ? 4.808 -3.131 11.721 1.00 87.75 93 ALA A O 1
ATOM 725 N N . TRP A 1 94 ? 4.382 -5.045 12.817 1.00 91.69 94 TRP A N 1
ATOM 726 C CA . TRP A 1 94 ? 5.779 -5.449 12.948 1.00 91.69 94 TRP A CA 1
ATOM 727 C C . TRP A 1 94 ? 6.443 -5.706 11.589 1.00 91.69 94 TRP A C 1
ATOM 729 O O . TRP A 1 94 ? 7.560 -5.254 11.344 1.00 91.69 94 TRP A O 1
ATOM 739 N N . ASN A 1 95 ? 5.740 -6.379 10.674 1.00 91.19 95 ASN A N 1
ATOM 740 C CA . ASN A 1 95 ? 6.223 -6.625 9.318 1.00 91.19 95 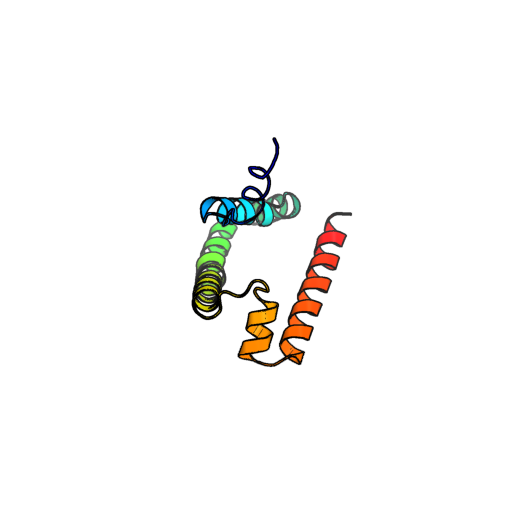ASN A CA 1
ATOM 741 C C . ASN A 1 95 ? 6.442 -5.317 8.540 1.00 91.19 95 ASN A C 1
ATOM 743 O O . ASN A 1 95 ? 7.485 -5.155 7.909 1.00 91.19 95 ASN A O 1
ATOM 747 N N . LEU A 1 96 ? 5.514 -4.360 8.648 1.00 88.06 96 LEU A N 1
ATOM 748 C CA . LEU A 1 96 ? 5.659 -3.034 8.038 1.00 88.06 96 LEU A CA 1
ATOM 749 C C . LEU A 1 96 ? 6.860 -2.267 8.602 1.00 88.06 96 LEU A C 1
ATOM 751 O O . LEU A 1 96 ? 7.591 -1.634 7.843 1.00 88.06 96 LEU A O 1
ATOM 755 N N . TRP A 1 97 ? 7.099 -2.344 9.912 1.00 89.94 97 TRP A N 1
ATOM 756 C CA . TRP A 1 97 ? 8.260 -1.709 10.537 1.00 89.94 97 TRP A CA 1
ATOM 757 C C . TRP A 1 97 ? 9.585 -2.281 10.010 1.00 89.94 97 TRP A C 1
ATOM 759 O O . TRP A 1 97 ? 10.475 -1.518 9.633 1.00 89.94 97 TRP A O 1
ATOM 769 N N . LEU A 1 98 ? 9.694 -3.610 9.895 1.00 91.06 98 LEU A N 1
ATOM 770 C CA . LEU A 1 98 ? 10.867 -4.260 9.297 1.00 91.06 98 LEU A CA 1
ATOM 771 C C . LEU A 1 98 ? 11.055 -3.876 7.825 1.00 91.06 98 LEU A C 1
ATOM 773 O O . LEU A 1 98 ? 12.178 -3.591 7.416 1.00 91.06 98 LEU A O 1
ATOM 777 N N . TYR A 1 99 ? 9.972 -3.830 7.044 1.00 86.12 99 TYR A N 1
ATOM 778 C CA . TYR A 1 99 ? 10.019 -3.398 5.646 1.00 86.12 99 TYR A CA 1
ATOM 779 C C . TYR A 1 99 ? 10.607 -1.988 5.510 1.00 86.12 99 TYR A C 1
ATOM 781 O O . TYR A 1 99 ? 11.502 -1.775 4.696 1.00 86.12 99 TYR A O 1
ATOM 789 N N . VAL A 1 100 ? 10.170 -1.041 6.348 1.00 86.44 100 VAL A N 1
ATOM 790 C CA . VAL A 1 100 ? 10.693 0.335 6.344 1.00 86.44 100 VAL A CA 1
ATOM 791 C C . VAL A 1 100 ? 12.181 0.377 6.698 1.00 86.44 100 VAL A C 1
ATOM 793 O O . VAL A 1 100 ? 12.921 1.138 6.077 1.00 86.44 100 VAL A O 1
ATOM 796 N N . ILE A 1 101 ? 12.644 -0.437 7.652 1.00 89.00 101 ILE A N 1
ATOM 797 C CA . ILE A 1 101 ? 14.069 -0.507 8.012 1.00 89.00 101 ILE A CA 1
ATOM 798 C C . ILE A 1 101 ? 14.904 -1.026 6.850 1.00 89.00 101 ILE A C 1
ATOM 800 O O . ILE A 1 101 ? 15.904 -0.403 6.504 1.00 89.00 101 ILE A O 1
ATOM 804 N N . VAL A 1 102 ? 14.493 -2.140 6.242 1.00 87.56 102 VAL A N 1
ATOM 805 C CA . VAL A 1 102 ? 15.211 -2.726 5.103 1.00 87.56 102 VAL A CA 1
ATOM 806 C C . VAL A 1 102 ? 15.243 -1.731 3.948 1.00 87.56 102 VAL A C 1
ATOM 808 O O . VAL A 1 102 ? 16.316 -1.425 3.439 1.00 87.56 102 VAL A O 1
ATOM 811 N N . PHE A 1 103 ? 14.102 -1.134 3.611 1.00 81.81 103 PHE A N 1
ATOM 812 C CA . PHE A 1 103 ? 14.025 -0.132 2.553 1.00 81.81 103 PHE A CA 1
ATOM 813 C C . PHE A 1 103 ? 14.910 1.090 2.837 1.00 81.81 103 PHE A C 1
ATOM 815 O O . PHE A 1 103 ? 15.623 1.555 1.957 1.00 81.81 103 PHE A O 1
ATOM 822 N N . THR A 1 104 ? 14.925 1.590 4.076 1.00 83.81 104 THR A N 1
ATOM 823 C CA . THR A 1 104 ? 15.787 2.722 4.460 1.00 83.81 104 THR A CA 1
ATOM 824 C C . THR A 1 104 ? 17.269 2.341 4.436 1.00 83.81 104 THR A C 1
ATOM 826 O O . THR A 1 104 ? 18.102 3.178 4.102 1.00 83.81 104 THR A O 1
ATOM 829 N N . SER A 1 105 ? 17.610 1.086 4.742 1.00 85.00 105 SER A N 1
ATOM 830 C CA . SER A 1 105 ? 18.992 0.596 4.672 1.00 85.00 105 SER A CA 1
ATOM 831 C C . SER A 1 105 ? 19.543 0.525 3.247 1.00 85.00 105 SER A C 1
ATOM 833 O O . SER A 1 105 ? 20.748 0.622 3.074 1.00 85.00 105 SER A O 1
ATOM 835 N N . GLU A 1 106 ? 18.685 0.410 2.228 1.00 74.25 106 GLU A N 1
ATOM 836 C CA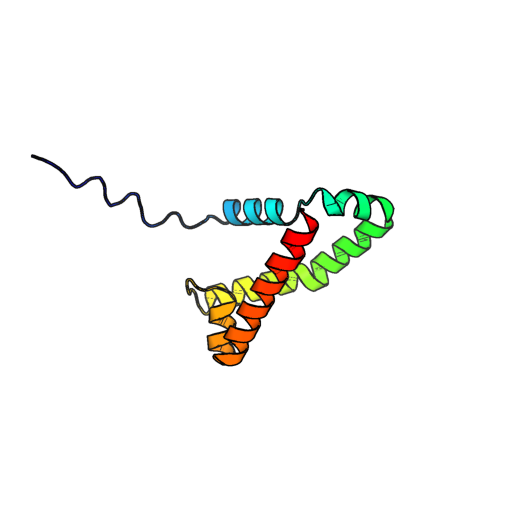 . GLU A 1 106 ? 19.099 0.468 0.817 1.00 74.25 106 GLU A CA 1
ATOM 837 C C . GLU A 1 106 ? 19.413 1.901 0.344 1.00 74.25 106 GLU A C 1
ATOM 839 O O . GLU A 1 106 ? 19.976 2.085 -0.735 1.00 74.25 106 GLU A O 1
ATOM 844 N N . ILE A 1 107 ? 19.022 2.920 1.121 1.00 69.19 107 ILE A N 1
ATOM 845 C CA . ILE A 1 107 ? 19.156 4.345 0.774 1.00 69.19 107 ILE A CA 1
ATOM 846 C C . ILE A 1 107 ? 20.414 4.978 1.414 1.00 69.19 107 ILE A C 1
ATOM 848 O O . ILE A 1 107 ? 20.810 6.070 1.003 1.00 69.19 107 ILE A O 1
ATOM 852 N N . GLY A 1 108 ? 21.052 4.314 2.388 1.00 56.09 108 GLY A N 1
ATOM 853 C CA . GLY A 1 108 ? 22.276 4.769 3.073 1.00 56.09 108 GLY A CA 1
ATOM 854 C C . GLY A 1 108 ? 23.522 4.003 2.652 1.00 56.09 108 GLY A C 1
ATOM 855 O O . GLY A 1 108 ? 24.594 4.645 2.604 1.00 56.09 108 GLY A O 1
#